Protein AF-A0A5C2LIE7-F1 (afdb_monomer)

Organism: Klebsiella pneumoniae (NCBI:txid573)

Sequence (143 aa):
MKGWLGKYRDMGVAIYLTPDGKHAISGYMYDENGSNLSEQLFQKELYTPAGQEMWKKMASAHWLQDGRKDAPIVLYVFADPSVPTASSSGSNPAPVEAGKVQIRTLLVGVIKPESPATAAAILASSDPAKNRMITSNRMGKWL

Radius of gyration: 23.05 Å; Cα contacts (8 Å, |Δi|>4): 202; chains: 1; bounding box: 60×35×57 Å

Foldseek 3Di:
DDKDWDDDPLDIWIWAQDPVNPDIDIDWDADPVRDGPSVVCCCVPPVVVVVVVVVVVLVPDQWQKFADPPAPAEAEEEDFLQDDDPPLVPDDPPCRVVSNYMYTYDYDQDDDPCRVVQSVVLVPDPRSNVCSNPRNPPPPPDD

pLDDT: mean 85.7, std 17.04, range [28.84, 98.25]

Mean predicted aligned error: 8.07 Å

Secondary structure (DSSP, 8-state):
-EEEEEEETTEEEEEEE-TTSS-EEES--B-TT--BHHHHHHIIIIIHHHHHHHHHHHHHS--EEES-TT-SEEEEEEE-TTS--GGGGSS--HHHHTTSEEEEEEE---SSTTHHHHHHHHHTSS-HHHHTTSTTS-TTS--

Nearest PDB structures (foldseek):
  2h0h-assembly2_B  TM=8.023E-01  e=7.274E-18  Escherichia coli
  2h0g-assembly1_A  TM=7.260E-01  e=9.396E-18  Escherichia coli
  5g1l-assembly1_A  TM=6.988E-01  e=2.159E-17  Escherichia coli
  5g1k-assembly1_A  TM=7.279E-01  e=3.840E-17  Escherichia coli
  1v57-assembly1_A  TM=6.996E-01  e=2.789E-17  Escherichia coli

Structure (mmCIF, N/CA/C/O backbone):
data_AF-A0A5C2LIE7-F1
#
_entry.id   AF-A0A5C2LIE7-F1
#
loop_
_atom_site.group_PDB
_atom_site.id
_atom_site.type_symbol
_atom_site.label_atom_id
_atom_site.label_alt_id
_atom_site.label_comp_id
_atom_site.label_asym_id
_atom_site.label_entity_id
_atom_site.label_seq_id
_atom_site.pdbx_PDB_ins_code
_atom_site.Cartn_x
_atom_site.Cartn_y
_atom_site.Cartn_z
_atom_site.occupancy
_atom_site.B_iso_or_equiv
_atom_site.auth_seq_id
_atom_site.auth_comp_id
_atom_site.auth_asym_id
_atom_site.auth_atom_id
_atom_site.pdbx_PDB_model_num
ATOM 1 N N . MET A 1 1 ? -22.952 -0.459 22.866 1.00 82.75 1 MET A N 1
ATOM 2 C CA . MET A 1 1 ? -22.493 0.942 22.714 1.00 82.75 1 MET A CA 1
ATOM 3 C C . MET A 1 1 ? -22.519 1.303 21.240 1.00 82.75 1 MET A C 1
ATOM 5 O O . MET A 1 1 ? -22.266 0.427 20.423 1.00 82.75 1 MET A O 1
ATOM 9 N N . LYS A 1 2 ? -22.854 2.550 20.895 1.00 95.25 2 LYS A N 1
ATOM 10 C CA . LYS A 1 2 ? -22.778 3.037 19.509 1.00 95.25 2 LYS A CA 1
ATOM 11 C C . LYS A 1 2 ? -21.374 3.590 19.260 1.00 95.25 2 LYS A C 1
ATOM 13 O O . LYS A 1 2 ? -20.857 4.305 20.116 1.00 95.25 2 LYS A O 1
ATOM 18 N N . GLY A 1 3 ? -20.770 3.236 18.129 1.00 95.69 3 GLY A N 1
ATOM 19 C CA . GLY A 1 3 ? -19.438 3.691 17.731 1.00 95.69 3 G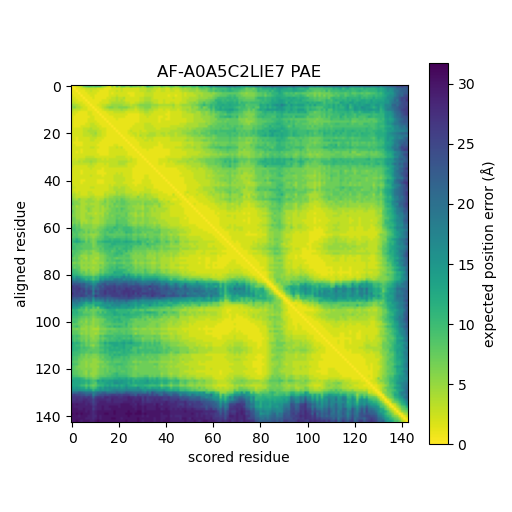LY A CA 1
ATOM 20 C C . GLY A 1 3 ? -19.479 4.545 16.466 1.00 95.69 3 GLY A C 1
ATOM 21 O O . GLY A 1 3 ? -20.340 4.344 15.609 1.00 95.69 3 GLY A O 1
ATOM 22 N N . TRP A 1 4 ? -18.537 5.475 16.348 1.00 97.12 4 TRP A N 1
ATOM 23 C CA . TRP A 1 4 ? -18.260 6.246 15.142 1.00 97.12 4 TRP A CA 1
ATOM 24 C C . TRP A 1 4 ? -16.810 6.029 14.750 1.00 97.12 4 TRP A C 1
ATOM 26 O O . TRP A 1 4 ? -15.905 6.146 15.577 1.00 97.12 4 TRP A O 1
ATOM 36 N N . LEU A 1 5 ? -16.617 5.737 13.472 1.00 97.25 5 LEU A N 1
ATOM 37 C CA . LEU A 1 5 ? -15.316 5.665 12.837 1.00 97.25 5 LEU A CA 1
ATOM 38 C C . LEU A 1 5 ? -15.027 7.008 12.169 1.00 97.25 5 LEU A C 1
ATOM 40 O O . LEU A 1 5 ? -15.882 7.556 11.473 1.00 97.25 5 LEU A O 1
ATOM 44 N N . GLY A 1 6 ? -13.823 7.527 12.366 1.00 94.25 6 GLY A N 1
ATOM 45 C CA . GLY A 1 6 ? -13.363 8.754 11.734 1.00 94.25 6 GLY A CA 1
ATOM 46 C C . GLY A 1 6 ? -11.899 8.676 11.329 1.00 94.25 6 GLY A C 1
ATOM 47 O O . GLY A 1 6 ? -11.230 7.659 11.516 1.00 94.25 6 GLY A O 1
ATOM 48 N N . LYS A 1 7 ? -11.399 9.788 10.789 1.00 93.69 7 LYS A N 1
ATOM 49 C CA . LYS A 1 7 ? -9.977 10.006 10.519 1.00 93.69 7 LYS A CA 1
ATOM 50 C C . LYS A 1 7 ? -9.507 11.283 11.200 1.00 93.69 7 LYS A C 1
ATOM 52 O O . LYS A 1 7 ? -10.199 12.298 11.157 1.00 93.69 7 LYS A O 1
ATOM 57 N N . TYR A 1 8 ? -8.309 11.246 11.764 1.00 92.44 8 TYR A N 1
ATOM 58 C CA . TYR A 1 8 ? -7.588 12.411 12.258 1.00 92.44 8 TYR A CA 1
ATOM 59 C C . TYR A 1 8 ? -6.156 12.359 11.728 1.00 92.44 8 TYR A C 1
ATOM 61 O O . TYR A 1 8 ? -5.430 11.416 12.024 1.00 92.44 8 TYR A O 1
ATOM 69 N N . ARG A 1 9 ? -5.752 13.354 10.922 1.00 88.94 9 ARG A N 1
ATOM 70 C CA . ARG A 1 9 ? -4.437 13.382 10.241 1.00 88.94 9 ARG A CA 1
ATOM 71 C C . ARG A 1 9 ? -4.118 12.061 9.518 1.00 88.94 9 ARG A C 1
ATOM 73 O O . ARG A 1 9 ? -3.070 11.467 9.734 1.00 88.94 9 ARG A O 1
ATOM 80 N N . ASP A 1 10 ? -5.079 11.582 8.729 1.00 84.69 10 ASP A N 1
ATOM 81 C CA . ASP A 1 10 ? -5.052 10.302 8.001 1.00 84.69 10 ASP A CA 1
ATOM 82 C C . ASP A 1 10 ? -4.970 9.019 8.848 1.00 84.69 10 ASP A C 1
ATOM 84 O O . ASP A 1 10 ? -5.041 7.921 8.294 1.00 84.69 10 ASP A O 1
ATOM 88 N N . MET A 1 11 ? -4.943 9.128 10.178 1.00 89.94 11 MET A N 1
ATOM 89 C CA . MET A 1 11 ? -5.025 7.988 11.089 1.00 89.94 11 MET A CA 1
ATOM 90 C C . MET A 1 11 ? -6.474 7.697 11.483 1.00 89.94 11 MET A C 1
ATOM 92 O O . MET A 1 11 ? -7.258 8.615 11.739 1.00 89.94 11 MET A O 1
ATOM 96 N N . GLY A 1 12 ? -6.833 6.416 11.542 1.00 93.81 12 GLY A N 1
ATOM 97 C CA . GLY A 1 12 ? -8.129 5.959 12.037 1.00 93.81 12 GLY A CA 1
ATOM 98 C C . GLY A 1 12 ? -8.354 6.355 13.495 1.00 93.81 12 GLY A C 1
ATOM 99 O O . GLY A 1 12 ? -7.456 6.253 14.328 1.00 93.81 12 GLY A O 1
ATOM 100 N N . VAL A 1 13 ? -9.563 6.820 13.802 1.00 97.12 13 VAL A N 1
ATOM 101 C CA . VAL A 1 13 ? -10.009 7.097 15.172 1.00 97.12 13 VAL A CA 1
ATOM 102 C C . VAL A 1 13 ? -11.377 6.472 15.411 1.00 97.12 13 VAL A C 1
ATOM 104 O O . VAL A 1 13 ? -12.223 6.449 14.515 1.00 97.12 13 VAL A O 1
ATOM 107 N N . ALA A 1 14 ? -11.601 5.979 16.628 1.00 97.94 14 ALA A N 1
ATOM 108 C CA . ALA A 1 14 ? -12.879 5.434 17.062 1.00 97.94 14 ALA A CA 1
ATOM 109 C C . ALA A 1 14 ? -13.405 6.232 18.256 1.00 97.94 14 ALA A C 1
ATOM 111 O O . ALA A 1 14 ? -12.677 6.492 19.217 1.00 97.94 14 ALA A O 1
ATOM 112 N N . ILE A 1 15 ? -14.680 6.606 18.184 1.00 97.88 15 ILE A N 1
ATOM 113 C CA . ILE A 1 15 ? -15.401 7.287 19.257 1.00 97.88 15 ILE A CA 1
ATOM 114 C C . ILE A 1 15 ? -16.569 6.404 19.681 1.00 97.88 15 ILE A C 1
ATOM 116 O O . ILE A 1 15 ? -17.367 5.987 18.844 1.00 97.88 15 ILE A O 1
ATOM 120 N N . TYR A 1 16 ? -16.692 6.142 20.977 1.00 98.06 16 TYR A N 1
ATOM 121 C CA . TYR A 1 16 ? -17.717 5.273 21.550 1.00 98.06 16 TYR A CA 1
ATOM 122 C C . TYR A 1 16 ? -18.625 6.068 22.483 1.00 98.06 16 TYR A C 1
ATOM 124 O O . TYR A 1 16 ? -18.143 6.650 23.450 1.00 98.06 16 TYR A O 1
ATOM 132 N N . LEU A 1 17 ? -19.933 6.082 22.223 1.00 98.00 17 LEU A N 1
ATOM 133 C CA . LEU A 1 17 ? -20.910 6.694 23.128 1.00 98.00 17 LEU A CA 1
ATOM 134 C C . LEU A 1 17 ? -21.194 5.741 24.292 1.00 98.00 17 LEU A C 1
ATOM 136 O O . LEU A 1 17 ? -21.520 4.564 24.080 1.00 98.00 17 LEU A O 1
ATOM 140 N N . THR A 1 18 ? -21.089 6.261 25.512 1.00 97.62 18 THR A N 1
ATOM 141 C CA . THR A 1 18 ? -21.396 5.527 26.743 1.00 97.62 18 THR A CA 1
ATOM 142 C C . THR A 1 18 ? -22.892 5.202 26.843 1.00 97.62 18 THR A C 1
ATOM 144 O O . THR A 1 18 ? -23.712 5.866 26.205 1.00 97.62 18 THR A O 1
ATOM 147 N N . PRO A 1 19 ? -23.292 4.187 27.638 1.00 97.56 19 PRO A N 1
ATOM 148 C CA . PRO A 1 19 ? -24.695 3.766 27.741 1.00 97.56 19 PRO A CA 1
ATOM 149 C C . PRO A 1 19 ? -25.673 4.857 28.196 1.00 97.56 19 PRO A C 1
ATOM 151 O O . PRO A 1 19 ? -26.846 4.801 27.846 1.00 97.56 19 PRO A O 1
ATOM 154 N N . ASP A 1 20 ? -25.198 5.854 28.945 1.00 97.19 20 ASP A N 1
ATOM 155 C CA . ASP A 1 20 ? -26.005 6.998 29.386 1.00 97.19 20 ASP A CA 1
ATOM 156 C C . ASP A 1 20 ? -26.358 7.995 28.266 1.00 97.19 20 ASP A C 1
ATOM 158 O O . ASP A 1 20 ? -27.172 8.894 28.477 1.00 97.19 20 ASP A O 1
ATOM 162 N N . GLY A 1 21 ? -25.734 7.864 27.092 1.00 97.06 21 GLY A N 1
ATOM 163 C CA . GLY A 1 21 ? -25.912 8.747 25.945 1.00 97.06 21 GLY A CA 1
ATOM 164 C C . GLY A 1 21 ? -25.369 10.168 26.121 1.00 97.06 21 GLY A C 1
ATOM 165 O O . GLY A 1 21 ? -25.640 11.013 25.271 1.00 97.06 21 GLY A O 1
ATOM 166 N N . LYS A 1 22 ? -24.624 10.451 27.196 1.00 97.88 22 LYS A N 1
ATOM 167 C CA . LYS A 1 22 ? -24.156 11.804 27.554 1.00 97.88 22 LYS A CA 1
ATOM 168 C C . LYS A 1 22 ? -22.647 11.981 27.439 1.00 97.88 22 LYS A C 1
ATOM 170 O O . LYS A 1 22 ? -22.188 13.119 27.376 1.00 97.88 22 LYS A O 1
ATOM 175 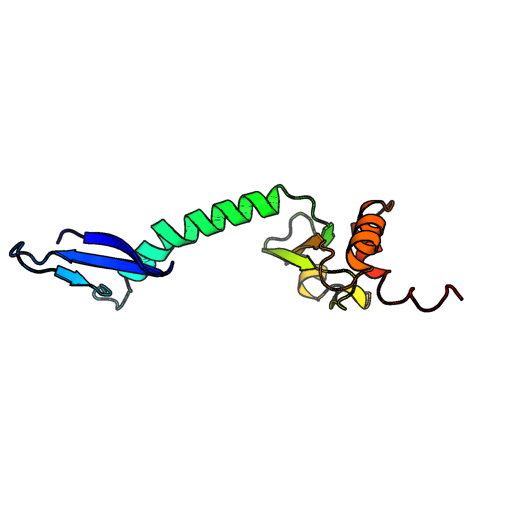N N . HIS A 1 23 ? -21.888 10.888 27.381 1.00 98.19 23 HIS A N 1
ATOM 176 C CA . HIS A 1 23 ? -20.434 10.928 27.267 1.00 98.19 23 HIS A CA 1
ATOM 177 C C . HIS A 1 23 ? -19.937 10.112 26.076 1.00 98.19 23 HIS A C 1
ATOM 179 O O . HIS A 1 23 ? -20.597 9.197 25.581 1.00 98.19 23 HIS A O 1
ATOM 185 N N . ALA A 1 24 ? -18.740 10.452 25.609 1.00 98.00 24 ALA A N 1
ATOM 186 C CA . ALA A 1 24 ? -18.073 9.735 24.539 1.00 98.00 24 ALA A CA 1
ATOM 187 C C . ALA A 1 24 ? -16.612 9.471 24.901 1.00 98.00 24 ALA A C 1
ATOM 189 O O . ALA A 1 24 ? -15.945 10.312 25.502 1.00 98.00 24 ALA A O 1
ATOM 190 N N . ILE A 1 25 ? -16.119 8.302 24.505 1.00 98.06 25 ILE A N 1
ATOM 191 C CA . ILE A 1 25 ? -14.740 7.867 24.700 1.00 98.06 25 ILE A CA 1
ATOM 192 C C . ILE A 1 25 ? -14.063 7.853 23.335 1.00 98.06 25 ILE A C 1
ATOM 194 O O . ILE A 1 25 ? -14.451 7.080 22.462 1.00 98.06 25 ILE A O 1
ATOM 198 N N . SER A 1 26 ? -13.045 8.691 23.160 1.00 97.81 26 SER A N 1
ATOM 199 C CA . SER A 1 26 ? -12.119 8.600 22.031 1.00 97.81 26 SER A CA 1
ATOM 200 C C . SER A 1 26 ? -10.959 7.694 22.430 1.00 97.81 26 SER A C 1
ATOM 202 O O . SER A 1 26 ? -10.182 8.058 23.312 1.00 97.81 26 SER A O 1
ATOM 204 N N . GLY A 1 27 ? -10.836 6.519 21.811 1.00 96.88 27 GLY A N 1
ATOM 205 C CA . GLY A 1 27 ? -9.797 5.565 22.195 1.00 96.88 27 GLY A CA 1
ATOM 206 C C . GLY A 1 27 ? -9.864 4.215 21.488 1.00 96.88 27 GLY A C 1
ATOM 207 O O . GLY A 1 27 ? -10.554 4.033 20.484 1.00 96.88 27 GLY A O 1
ATOM 208 N N . TYR A 1 28 ? -9.121 3.256 22.037 1.00 97.81 28 TYR A N 1
ATOM 209 C CA . TYR A 1 28 ? -9.038 1.892 21.523 1.00 97.81 28 TYR A CA 1
ATOM 210 C C . TYR A 1 28 ? -9.884 0.947 22.373 1.00 97.81 28 TYR A C 1
ATOM 212 O O . TYR A 1 28 ? -9.804 0.974 23.600 1.00 97.81 28 TYR A O 1
ATOM 220 N N . MET A 1 29 ? -10.696 0.119 21.715 1.00 97.94 29 MET A N 1
ATOM 221 C CA . MET A 1 29 ? -11.467 -0.934 22.368 1.00 97.94 29 MET A CA 1
ATOM 222 C C . MET A 1 29 ? -10.739 -2.265 22.225 1.00 97.94 29 MET A C 1
ATOM 224 O O . MET A 1 29 ? -10.311 -2.617 21.126 1.00 97.94 29 MET A O 1
ATOM 228 N N . TYR A 1 30 ? -10.638 -2.994 23.332 1.00 98.25 30 TYR A N 1
ATOM 229 C CA . TYR A 1 30 ? -10.038 -4.319 23.386 1.00 98.25 30 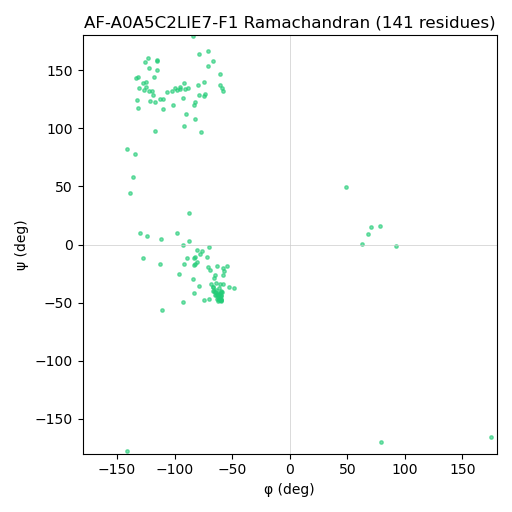TYR A CA 1
ATOM 230 C C . TYR A 1 30 ? -11.075 -5.351 23.824 1.00 98.25 30 TYR A C 1
ATOM 232 O O . TYR A 1 30 ? -11.948 -5.035 24.635 1.00 98.25 30 TYR A O 1
ATOM 240 N N . ASP A 1 31 ? -10.988 -6.559 23.270 1.00 97.69 31 ASP A N 1
ATOM 241 C CA . ASP A 1 31 ? -11.766 -7.703 23.747 1.00 97.69 31 ASP A CA 1
ATOM 242 C C . ASP A 1 31 ? -11.083 -8.411 24.935 1.00 97.69 31 ASP A C 1
ATOM 244 O O . ASP A 1 31 ? -9.994 -8.036 25.378 1.00 97.69 31 ASP A O 1
ATOM 248 N N . GLU A 1 32 ? -11.731 -9.455 25.450 1.00 97.88 32 GLU A N 1
ATOM 249 C CA . GLU A 1 32 ? -11.239 -10.282 26.561 1.00 97.88 32 GLU A CA 1
ATOM 250 C C . GLU A 1 32 ? -9.933 -11.039 26.263 1.00 97.88 32 GLU A C 1
ATOM 252 O O . GLU A 1 32 ? -9.233 -11.439 27.190 1.00 97.88 32 GLU A O 1
ATOM 257 N N . ASN A 1 33 ? -9.573 -11.191 24.986 1.00 98.25 33 ASN A N 1
ATOM 258 C CA . ASN A 1 33 ? -8.343 -11.844 24.540 1.00 98.25 33 ASN A CA 1
ATOM 259 C C . ASN A 1 33 ? -7.190 -10.844 24.347 1.00 98.25 33 ASN A C 1
ATOM 261 O O . ASN A 1 33 ? -6.087 -11.235 23.965 1.00 98.25 33 ASN A O 1
ATOM 265 N N . GLY A 1 34 ? -7.434 -9.550 24.584 1.00 97.62 34 GLY A N 1
ATOM 266 C CA . GLY A 1 34 ? -6.471 -8.487 24.317 1.00 97.62 34 GLY A CA 1
ATOM 267 C C . GLY A 1 34 ? -6.390 -8.088 22.840 1.00 97.62 34 GLY A C 1
ATOM 268 O O . GLY A 1 34 ? -5.440 -7.408 22.444 1.00 97.62 34 GLY A O 1
ATOM 269 N N . SER A 1 35 ? -7.369 -8.462 22.010 1.00 98.00 35 SER A N 1
ATOM 270 C CA . SER A 1 35 ? -7.429 -8.039 20.609 1.00 98.00 35 SER A CA 1
ATOM 271 C C . SER A 1 35 ? -7.865 -6.582 20.509 1.00 98.00 35 SER A C 1
ATOM 273 O O . SER A 1 35 ? -8.918 -6.212 21.022 1.00 98.00 35 SER A O 1
ATOM 275 N N . ASN A 1 36 ? -7.103 -5.752 19.793 1.00 98.06 36 ASN A N 1
ATOM 276 C CA . ASN A 1 36 ? -7.485 -4.365 19.523 1.00 98.06 36 ASN A CA 1
ATOM 277 C C . ASN A 1 36 ? -8.560 -4.298 18.422 1.00 98.06 36 ASN A C 1
ATOM 279 O O . ASN A 1 36 ? -8.250 -4.317 17.229 1.00 98.06 36 ASN A O 1
ATOM 283 N N . LEU A 1 37 ? -9.827 -4.205 18.822 1.00 97.38 37 LEU A N 1
ATOM 284 C CA . LEU A 1 37 ? -10.978 -4.154 17.916 1.00 97.38 37 LEU A CA 1
ATOM 285 C C . LEU A 1 37 ? -11.030 -2.850 17.109 1.00 97.38 37 LEU A C 1
ATOM 287 O O . LEU A 1 37 ? -11.441 -2.865 15.948 1.00 97.38 37 LEU A O 1
ATOM 291 N N . SER A 1 38 ? -10.590 -1.731 17.697 1.00 97.00 38 SER A N 1
ATOM 292 C CA . SER A 1 38 ? -10.499 -0.450 16.982 1.00 97.00 38 SER A CA 1
ATOM 293 C C . SER A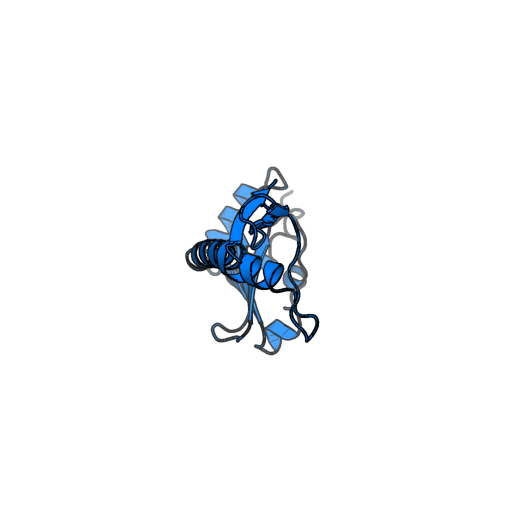 1 38 ? -9.528 -0.552 15.802 1.00 97.00 38 SER A C 1
ATOM 295 O O . SER A 1 38 ? -9.879 -0.172 14.690 1.00 97.00 38 SER A O 1
ATOM 297 N N . GLU A 1 39 ? -8.333 -1.112 16.016 1.00 96.19 39 GLU A N 1
ATOM 298 C CA . GLU A 1 39 ? -7.322 -1.238 14.958 1.00 96.19 39 GLU A CA 1
ATOM 299 C C . GLU A 1 39 ? -7.772 -2.196 13.851 1.00 96.19 39 GLU A C 1
ATOM 301 O O . GLU A 1 39 ? -7.608 -1.903 12.669 1.00 96.19 39 GLU A O 1
ATOM 306 N N . GLN A 1 40 ? -8.416 -3.312 14.210 1.00 96.38 40 GLN A N 1
ATOM 307 C CA . GLN A 1 40 ? -9.004 -4.221 13.222 1.00 96.38 40 GLN A CA 1
ATOM 308 C C . GLN A 1 40 ? -10.054 -3.515 12.354 1.00 96.38 40 GLN A C 1
ATOM 310 O O . GLN A 1 40 ? -10.079 -3.704 11.136 1.00 96.38 40 GLN A O 1
ATOM 315 N N . LEU A 1 41 ? -10.893 -2.668 12.961 1.00 95.44 41 LEU A N 1
ATOM 316 C CA . LEU A 1 41 ? -11.863 -1.852 12.237 1.00 95.44 41 LEU A CA 1
ATOM 317 C C . LEU A 1 41 ? -11.169 -0.837 11.316 1.00 95.44 41 LEU A C 1
ATOM 319 O O . LEU A 1 41 ? -11.566 -0.704 10.160 1.00 95.44 41 LEU A O 1
ATOM 323 N N . PHE A 1 42 ? -10.115 -0.155 11.779 1.00 95.50 42 PHE A N 1
ATOM 324 C CA . PHE A 1 42 ? -9.348 0.791 10.955 1.00 95.50 42 PHE A CA 1
ATOM 325 C C . PHE A 1 42 ? -8.710 0.090 9.759 1.00 95.50 42 PHE A C 1
ATOM 327 O O . PHE A 1 42 ? -8.845 0.543 8.620 1.00 95.50 42 PHE A O 1
ATOM 334 N N . GLN A 1 43 ? -8.076 -1.055 10.004 1.00 93.50 43 GLN A N 1
ATOM 335 C CA . GLN A 1 43 ? -7.461 -1.859 8.965 1.00 93.50 43 GLN A CA 1
ATOM 336 C C . GLN A 1 43 ? -8.495 -2.297 7.932 1.00 93.50 43 GLN A C 1
ATOM 338 O O . GLN A 1 43 ? -8.250 -2.162 6.734 1.00 93.50 43 GLN A O 1
ATOM 343 N N . LYS A 1 44 ? -9.653 -2.793 8.369 1.00 94.06 44 LYS A N 1
ATOM 344 C CA . LYS A 1 44 ? -10.698 -3.308 7.483 1.00 94.06 44 LYS A CA 1
ATOM 345 C C . LYS A 1 44 ? -11.396 -2.211 6.678 1.00 94.06 44 LYS A C 1
ATOM 347 O O . LYS A 1 44 ? -11.571 -2.374 5.476 1.00 94.06 44 LYS A O 1
ATOM 352 N N . GLU A 1 45 ? -11.794 -1.121 7.326 1.00 93.50 45 GLU A N 1
ATOM 353 C CA . GLU A 1 45 ? -12.692 -0.122 6.733 1.00 93.50 45 GLU A CA 1
ATOM 354 C C . GLU A 1 45 ? -11.941 1.074 6.125 1.00 93.50 45 GLU A C 1
ATOM 356 O O . GLU A 1 45 ? -12.455 1.727 5.219 1.00 93.50 45 GLU A O 1
ATOM 361 N N . LEU A 1 46 ?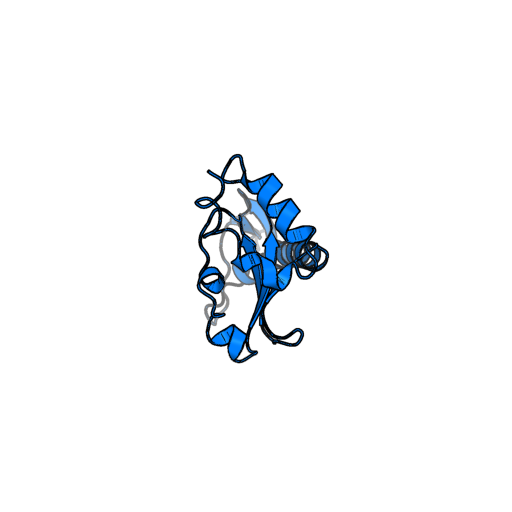 -10.722 1.378 6.592 1.00 90.50 46 LEU A N 1
ATOM 362 C CA . LEU A 1 46 ? -9.953 2.540 6.130 1.00 90.50 46 LEU A CA 1
ATOM 363 C C . LEU A 1 46 ? -8.728 2.138 5.306 1.00 90.50 46 LEU A C 1
ATOM 365 O O . LEU A 1 46 ? -8.581 2.590 4.168 1.00 90.50 46 LEU A O 1
ATOM 369 N N . TYR A 1 47 ? -7.837 1.315 5.865 1.00 89.06 47 TYR A N 1
ATOM 370 C CA . TYR A 1 47 ? -6.519 1.081 5.264 1.00 89.06 47 TYR A CA 1
ATOM 371 C C . TYR A 1 47 ? -6.545 0.028 4.154 1.00 89.06 47 TYR A C 1
ATOM 373 O O . TYR A 1 47 ? -5.939 0.234 3.103 1.00 89.06 47 TYR A O 1
ATOM 381 N N . THR A 1 48 ? -7.279 -1.072 4.333 1.00 90.69 48 THR A N 1
ATOM 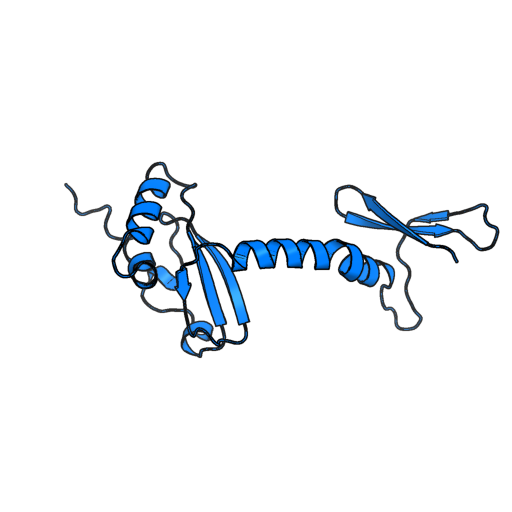382 C CA . THR A 1 48 ? -7.366 -2.146 3.330 1.00 90.69 48 THR A CA 1
ATOM 383 C C . THR A 1 48 ? -8.001 -1.667 2.023 1.00 90.69 48 THR A C 1
ATOM 385 O O . THR A 1 48 ? -7.399 -1.916 0.978 1.00 90.69 48 THR A O 1
ATOM 388 N N . PRO A 1 49 ? -9.136 -0.937 2.012 1.00 90.56 49 PRO A N 1
ATOM 389 C CA . PRO A 1 49 ? -9.718 -0.439 0.766 1.00 90.56 49 PRO A CA 1
ATOM 390 C C . PRO A 1 49 ? -8.776 0.522 0.030 1.00 90.56 49 PRO A C 1
ATOM 392 O O . PRO A 1 49 ? -8.583 0.393 -1.178 1.00 90.56 49 PRO A O 1
ATOM 395 N N . ALA A 1 50 ? -8.117 1.431 0.758 1.00 85.25 50 ALA A N 1
ATOM 396 C CA . ALA A 1 50 ? -7.129 2.342 0.180 1.00 85.25 50 ALA A CA 1
ATOM 397 C C . ALA A 1 50 ? -5.916 1.589 -0.402 1.00 85.25 50 ALA A C 1
ATOM 399 O O . ALA A 1 50 ? -5.467 1.885 -1.512 1.00 85.25 50 ALA A O 1
ATOM 400 N N . GLY A 1 51 ? -5.419 0.576 0.315 1.00 89.44 51 GLY A N 1
ATOM 401 C CA . GLY A 1 51 ? -4.350 -0.302 -0.153 1.00 89.44 51 GLY A CA 1
ATOM 402 C C . GLY A 1 51 ? -4.746 -1.097 -1.398 1.00 89.44 51 GLY A C 1
ATOM 403 O O . GLY A 1 51 ? -3.964 -1.178 -2.341 1.00 89.44 51 GLY A O 1
ATOM 404 N N . GLN A 1 52 ? -5.971 -1.628 -1.452 1.00 92.94 52 GLN A N 1
ATOM 405 C CA . GLN A 1 52 ? -6.494 -2.355 -2.613 1.00 92.94 52 GLN A CA 1
ATOM 406 C C . GLN A 1 52 ? -6.648 -1.458 -3.844 1.00 92.94 52 GLN A C 1
ATOM 408 O O . GLN A 1 52 ? -6.308 -1.878 -4.948 1.00 92.94 52 GLN A O 1
ATOM 413 N N . GLU A 1 53 ? -7.124 -0.224 -3.673 1.00 92.56 53 GLU A N 1
ATOM 414 C CA . GLU A 1 53 ? -7.191 0.770 -4.750 1.00 92.56 53 GLU A CA 1
ATOM 415 C C . GLU A 1 53 ? -5.800 1.067 -5.325 1.00 92.56 53 GLU A C 1
ATOM 417 O O . GLU A 1 53 ? -5.595 1.008 -6.540 1.00 92.56 53 GLU A O 1
ATOM 422 N N . MET A 1 54 ? -4.811 1.314 -4.460 1.00 92.44 54 MET A N 1
ATOM 423 C CA . MET A 1 54 ? -3.426 1.520 -4.890 1.00 92.44 54 MET A CA 1
ATOM 424 C C . MET A 1 54 ? -2.858 0.275 -5.582 1.00 92.44 54 MET A C 1
ATOM 426 O O . MET A 1 54 ? -2.233 0.373 -6.639 1.00 92.44 54 MET A O 1
ATOM 430 N N . TRP A 1 55 ? -3.118 -0.908 -5.027 1.00 95.38 55 TRP A N 1
ATOM 431 C CA . TRP A 1 55 ? -2.673 -2.178 -5.590 1.00 95.38 55 TRP A CA 1
ATOM 432 C C . TRP A 1 55 ? -3.227 -2.417 -6.995 1.00 95.38 55 TRP A C 1
ATOM 434 O O . TRP A 1 55 ? -2.473 -2.782 -7.896 1.00 95.38 55 TRP A O 1
ATOM 444 N N . LYS A 1 56 ? -4.521 -2.149 -7.221 1.00 95.88 56 LYS A N 1
ATOM 445 C CA . LYS A 1 56 ? -5.146 -2.232 -8.551 1.00 95.88 56 LYS A CA 1
ATOM 446 C C . LYS A 1 56 ? -4.482 -1.281 -9.544 1.00 95.88 56 LYS A C 1
ATOM 448 O O . LYS A 1 56 ? -4.172 -1.700 -10.658 1.00 95.88 56 LYS A O 1
ATOM 453 N N . LYS A 1 57 ? -4.207 -0.035 -9.138 1.00 96.19 57 LYS A N 1
ATOM 454 C CA . LYS A 1 57 ? -3.512 0.947 -9.987 1.00 96.19 57 LYS A CA 1
ATOM 455 C C . LYS A 1 57 ? -2.125 0.452 -10.390 1.00 96.19 57 LYS A C 1
ATOM 457 O O . LYS A 1 57 ? -1.815 0.427 -11.579 1.00 96.19 57 LYS A O 1
ATOM 462 N N . MET A 1 58 ? -1.334 -0.026 -9.429 1.00 96.50 58 MET A N 1
ATOM 463 C CA . MET A 1 58 ? -0.015 -0.613 -9.700 1.00 96.50 58 MET A CA 1
ATOM 464 C C . MET A 1 58 ? -0.107 -1.856 -10.597 1.00 96.50 58 MET A C 1
ATOM 466 O O . MET A 1 58 ? 0.726 -2.040 -11.481 1.00 96.50 58 MET A O 1
ATOM 470 N N . ALA A 1 59 ? -1.141 -2.686 -10.430 1.00 95.25 59 ALA A N 1
ATOM 471 C CA . ALA A 1 59 ? -1.372 -3.857 -11.272 1.00 95.25 59 ALA A CA 1
ATOM 472 C C . ALA A 1 59 ? -1.721 -3.529 -12.723 1.00 95.25 59 ALA A C 1
ATOM 474 O O . ALA A 1 59 ? -1.259 -4.240 -13.614 1.00 95.25 59 ALA A O 1
ATOM 475 N N . SER A 1 60 ? -2.473 -2.452 -12.952 1.00 96.25 60 SER A N 1
ATOM 476 C CA . SER A 1 60 ? -2.827 -1.970 -14.293 1.00 96.25 60 SER A CA 1
ATOM 477 C C . SER A 1 60 ? -1.738 -1.148 -14.987 1.00 96.25 60 SER A C 1
ATOM 479 O O . SER A 1 60 ? -1.832 -0.903 -16.187 1.00 96.25 60 SER A O 1
ATOM 481 N N . ALA A 1 61 ? -0.730 -0.684 -14.246 1.00 95.88 61 ALA A N 1
ATOM 482 C CA . ALA A 1 61 ? 0.340 0.136 -14.795 1.00 95.88 61 ALA A CA 1
ATOM 483 C C . ALA A 1 61 ? 1.283 -0.677 -15.700 1.00 95.88 61 ALA A C 1
ATOM 485 O O . ALA A 1 61 ? 1.283 -1.908 -15.694 1.00 95.88 61 ALA A O 1
ATOM 486 N N . HIS A 1 62 ? 2.121 0.022 -16.466 1.00 93.31 62 HIS A N 1
ATOM 487 C CA . HIS A 1 62 ? 3.165 -0.617 -17.257 1.00 93.31 62 HIS A CA 1
ATOM 488 C C . HIS A 1 62 ? 4.382 -0.902 -16.369 1.00 93.31 62 HIS A C 1
ATOM 490 O O . HIS A 1 62 ? 5.085 0.019 -15.953 1.00 93.31 62 HIS A O 1
ATOM 496 N N . TRP A 1 63 ? 4.608 -2.173 -16.049 1.00 93.94 63 TRP A N 1
ATOM 497 C CA . TRP A 1 63 ? 5.709 -2.623 -15.200 1.00 93.94 63 TRP A CA 1
ATOM 498 C C . TRP A 1 63 ? 6.604 -3.628 -15.924 1.00 93.94 63 TRP A C 1
ATOM 500 O O . TRP A 1 63 ? 6.168 -4.376 -16.796 1.00 93.94 63 TRP A O 1
ATOM 510 N N . LEU A 1 64 ? 7.872 -3.663 -15.522 1.00 90.44 64 LEU A N 1
ATOM 511 C CA . LEU A 1 64 ? 8.865 -4.621 -15.994 1.00 90.44 64 LEU A CA 1
ATOM 512 C C . LEU A 1 64 ? 8.891 -5.826 -15.057 1.00 90.4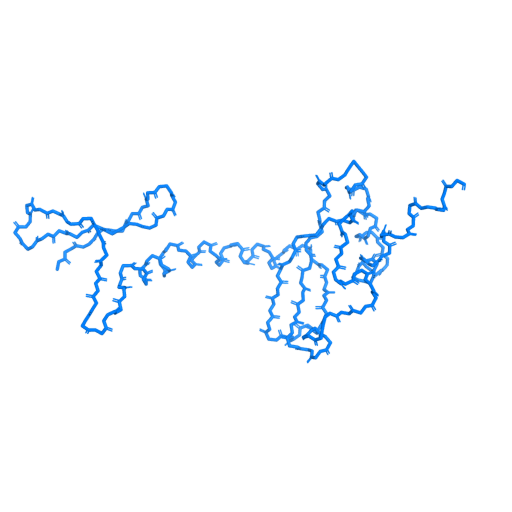4 64 LEU A C 1
ATOM 514 O O . LEU A 1 64 ? 9.052 -5.670 -13.847 1.00 90.44 64 LEU A O 1
ATOM 518 N N . GLN A 1 65 ? 8.728 -7.024 -15.610 1.00 90.12 65 GLN A N 1
ATOM 519 C CA . GLN A 1 65 ? 8.679 -8.249 -14.819 1.00 90.12 65 GLN A CA 1
ATOM 520 C C . GLN A 1 65 ? 10.069 -8.736 -14.411 1.00 90.12 65 GLN A C 1
ATOM 522 O O . GLN A 1 65 ? 10.978 -8.808 -15.236 1.00 90.12 65 GLN A O 1
ATOM 527 N N . ASP A 1 66 ? 10.203 -9.171 -13.166 1.00 86.56 66 ASP A N 1
ATOM 528 C CA . ASP A 1 66 ? 11.309 -9.977 -12.667 1.00 86.56 66 ASP A CA 1
ATOM 529 C C . ASP A 1 66 ? 10.795 -11.264 -12.015 1.00 86.56 66 ASP A C 1
ATOM 531 O O . ASP A 1 66 ? 9.855 -11.217 -11.223 1.00 86.56 66 ASP A O 1
ATOM 535 N N . GLY A 1 67 ? 11.422 -12.401 -12.305 1.00 87.19 67 GLY A N 1
ATOM 536 C CA . GLY A 1 67 ? 10.987 -13.708 -11.810 1.00 87.19 67 GLY A CA 1
ATOM 537 C C . GLY A 1 67 ? 9.804 -14.322 -12.564 1.00 87.19 67 GLY A C 1
ATOM 538 O O . GLY A 1 67 ? 9.399 -13.878 -13.645 1.00 87.19 67 GLY A O 1
ATOM 539 N N . ARG A 1 68 ? 9.262 -15.404 -11.993 1.00 92.88 68 ARG A N 1
ATOM 540 C CA . ARG A 1 68 ? 8.191 -16.199 -12.612 1.00 92.88 68 ARG A CA 1
ATOM 541 C C . ARG A 1 68 ? 6.841 -15.480 -12.540 1.00 92.88 68 ARG A C 1
ATOM 543 O O . ARG A 1 68 ? 6.498 -14.901 -11.513 1.00 92.88 68 ARG A O 1
ATOM 550 N N . LYS A 1 69 ? 6.049 -15.561 -13.616 1.00 93.12 69 LYS A N 1
ATOM 551 C CA . LYS A 1 69 ? 4.721 -14.914 -13.715 1.00 93.12 69 LYS A CA 1
ATOM 552 C C . LYS A 1 69 ? 3.758 -15.353 -12.613 1.00 93.12 69 LYS A C 1
ATOM 554 O O . LYS A 1 69 ? 2.946 -14.551 -12.157 1.00 93.12 69 LYS A O 1
ATOM 559 N N . ASP A 1 70 ? 3.878 -16.611 -12.216 1.00 95.00 70 ASP A N 1
ATOM 560 C CA . ASP A 1 70 ? 3.051 -17.345 -11.263 1.00 95.00 70 ASP A CA 1
ATOM 561 C C . ASP A 1 70 ? 3.650 -17.402 -9.848 1.00 95.00 70 ASP A C 1
ATOM 563 O O . ASP A 1 70 ? 3.138 -18.127 -8.997 1.00 95.00 70 ASP A O 1
ATOM 567 N N . ALA A 1 71 ? 4.714 -16.637 -9.567 1.00 96.19 71 ALA A N 1
ATOM 568 C CA . ALA A 1 71 ? 5.264 -16.572 -8.219 1.00 96.19 71 ALA A CA 1
ATOM 569 C C . ALA A 1 71 ? 4.191 -16.086 -7.217 1.00 96.19 71 ALA A C 1
ATOM 571 O O . ALA A 1 71 ? 3.502 -15.096 -7.491 1.00 96.19 71 ALA A O 1
ATOM 572 N N . PRO A 1 72 ? 4.057 -16.736 -6.045 1.00 96.62 72 PRO A N 1
ATOM 573 C CA . PRO A 1 72 ? 2.957 -16.481 -5.112 1.00 96.62 72 PRO A CA 1
ATOM 574 C C . PRO A 1 72 ? 3.034 -15.107 -4.434 1.00 96.62 72 PRO A C 1
ATOM 576 O O . PRO A 1 72 ? 2.022 -14.596 -3.960 1.00 96.62 72 PRO A O 1
ATOM 579 N N . ILE A 1 73 ? 4.222 -14.503 -4.375 1.00 96.62 73 ILE A N 1
ATOM 580 C CA . ILE A 1 73 ? 4.441 -13.181 -3.786 1.00 96.62 73 ILE A CA 1
ATOM 581 C C . ILE A 1 73 ? 4.756 -12.196 -4.908 1.00 96.62 73 ILE A C 1
ATOM 583 O O . ILE A 1 73 ? 5.704 -12.389 -5.668 1.00 96.62 73 ILE A O 1
ATOM 587 N N . VAL A 1 74 ? 3.991 -11.109 -4.981 1.00 95.88 74 VAL A N 1
ATOM 588 C CA . VAL A 1 74 ? 4.229 -10.002 -5.915 1.00 95.88 74 VAL A CA 1
ATOM 589 C C . VAL A 1 74 ? 4.769 -8.809 -5.140 1.00 95.88 74 VAL A C 1
ATOM 591 O O . VAL A 1 74 ? 4.196 -8.422 -4.125 1.00 95.88 74 VAL A O 1
ATOM 594 N N . LEU A 1 75 ? 5.849 -8.206 -5.629 1.00 93.12 75 LEU A N 1
ATOM 595 C CA . LEU A 1 75 ? 6.428 -6.987 -5.075 1.00 93.12 75 LEU A CA 1
ATOM 596 C C . LEU A 1 75 ? 6.448 -5.892 -6.142 1.00 93.12 75 LEU A C 1
ATOM 598 O O . LEU A 1 75 ? 7.057 -6.072 -7.193 1.00 93.12 75 LEU A O 1
ATOM 602 N N . TYR A 1 76 ? 5.828 -4.747 -5.868 1.00 93.12 76 TYR A N 1
ATOM 603 C CA . TYR A 1 76 ? 5.967 -3.560 -6.713 1.00 93.12 76 TYR A CA 1
ATOM 604 C C . TYR A 1 76 ? 7.130 -2.702 -6.233 1.00 93.12 76 TYR A C 1
ATOM 606 O O . TYR A 1 76 ? 7.259 -2.444 -5.038 1.00 93.12 76 TYR A O 1
ATOM 614 N N . VAL A 1 77 ? 7.967 -2.251 -7.166 1.00 90.06 77 VAL A N 1
ATOM 615 C CA . VAL A 1 77 ? 9.124 -1.397 -6.864 1.00 90.06 77 VAL A CA 1
ATOM 616 C C . VAL A 1 77 ? 9.138 -0.223 -7.826 1.00 90.06 77 VAL A C 1
ATOM 618 O O . VAL A 1 77 ? 9.170 -0.426 -9.036 1.00 90.06 77 VAL A O 1
ATOM 621 N N . PHE A 1 78 ? 9.157 0.996 -7.295 1.00 91.88 78 PHE A N 1
ATOM 622 C CA . PHE A 1 78 ? 9.487 2.179 -8.083 1.00 91.88 78 PHE A CA 1
ATOM 623 C C . PHE A 1 78 ? 11.006 2.296 -8.165 1.00 91.88 78 PHE A C 1
ATOM 625 O O . PHE A 1 78 ? 11.672 2.330 -7.130 1.00 91.88 78 PHE A O 1
ATOM 632 N N . ALA A 1 79 ? 11.553 2.317 -9.378 1.00 87.81 79 ALA A N 1
ATOM 633 C CA . ALA A 1 79 ? 12.998 2.354 -9.585 1.00 87.81 79 ALA A CA 1
ATOM 634 C C . ALA A 1 79 ? 13.384 3.443 -10.583 1.00 87.81 79 ALA A C 1
ATOM 636 O O . ALA A 1 79 ? 12.778 3.557 -11.648 1.00 87.81 79 ALA A O 1
ATOM 637 N N . ASP A 1 80 ? 14.413 4.211 -10.239 1.00 88.69 80 ASP A N 1
ATOM 638 C CA . ASP A 1 80 ? 15.041 5.179 -11.131 1.00 88.69 80 ASP A CA 1
ATOM 639 C C . ASP A 1 80 ? 16.323 4.571 -11.729 1.00 88.69 80 ASP A C 1
ATOM 641 O O . ASP A 1 80 ? 17.113 3.996 -10.975 1.00 88.69 80 ASP A O 1
ATOM 645 N N . PRO A 1 81 ? 16.576 4.704 -13.046 1.00 84.19 81 PRO A N 1
ATOM 646 C CA . PRO A 1 81 ? 17.763 4.146 -13.697 1.00 84.19 81 PRO A CA 1
ATOM 647 C C . PRO A 1 81 ? 19.108 4.620 -13.131 1.00 84.19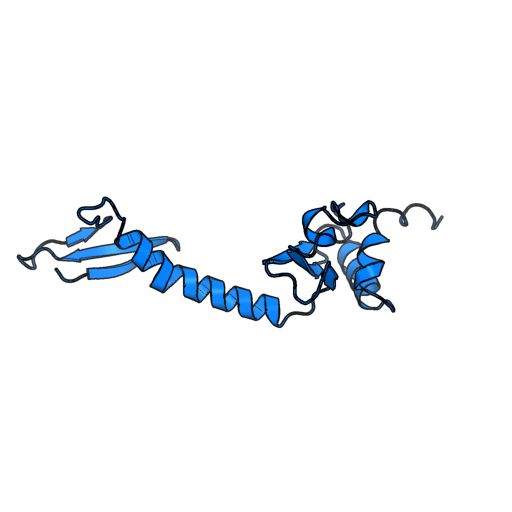 81 PRO A C 1
ATOM 649 O O . PRO A 1 81 ? 20.128 3.981 -13.383 1.00 84.19 81 PRO A O 1
ATOM 652 N N . SER A 1 82 ? 19.130 5.750 -12.419 1.00 81.50 82 SER A N 1
ATOM 653 C CA . SER A 1 82 ? 20.344 6.322 -11.830 1.00 81.50 82 SER A CA 1
ATOM 654 C C . SER A 1 82 ? 20.730 5.711 -10.479 1.00 81.50 82 SER A C 1
ATOM 656 O O . SER A 1 82 ? 21.839 5.963 -10.000 1.00 81.50 82 SER A O 1
ATOM 658 N N . VAL A 1 83 ? 19.840 4.920 -9.866 1.00 77.75 83 VAL A N 1
ATOM 659 C CA . VAL A 1 83 ? 20.062 4.276 -8.565 1.00 77.75 83 VAL A CA 1
ATOM 660 C C . VAL A 1 83 ? 20.431 2.808 -8.777 1.00 77.75 83 VAL A C 1
ATOM 662 O O . VAL A 1 83 ? 19.628 2.051 -9.329 1.00 77.75 83 VAL A O 1
ATOM 665 N N . PRO A 1 84 ? 21.617 2.365 -8.319 1.00 64.75 84 PRO A N 1
ATOM 666 C CA . PRO A 1 84 ? 21.986 0.955 -8.357 1.00 64.75 84 PRO A CA 1
ATOM 667 C C . PRO A 1 84 ? 20.971 0.112 -7.582 1.00 64.75 84 PRO A C 1
ATOM 669 O O . PRO A 1 84 ? 20.626 0.431 -6.445 1.00 64.75 84 PRO A O 1
ATOM 672 N N . THR A 1 85 ? 20.510 -0.988 -8.173 1.00 62.62 85 THR A N 1
ATOM 673 C CA . THR A 1 85 ? 19.618 -1.940 -7.495 1.00 62.62 85 THR A CA 1
ATOM 674 C C . THR A 1 85 ? 20.321 -3.281 -7.331 1.00 62.62 85 THR A C 1
ATOM 676 O O . THR A 1 85 ? 21.238 -3.607 -8.076 1.00 62.62 85 THR A O 1
ATOM 679 N N . ALA A 1 86 ? 19.872 -4.121 -6.397 1.00 53.28 86 ALA A N 1
ATOM 680 C CA . ALA A 1 86 ? 20.433 -5.467 -6.242 1.00 53.28 86 ALA A CA 1
ATOM 681 C C . ALA A 1 86 ? 20.344 -6.314 -7.533 1.00 53.28 86 ALA A C 1
ATOM 683 O O . ALA A 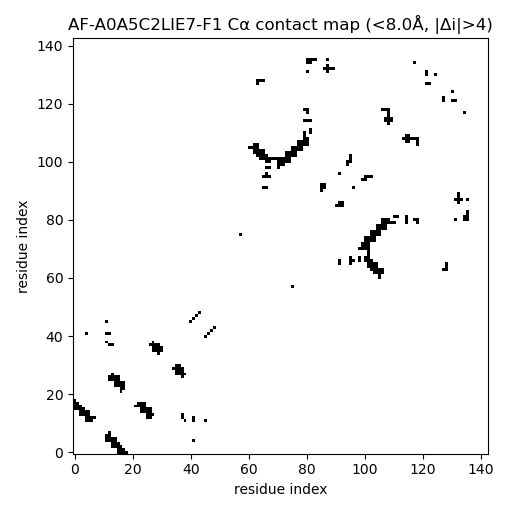1 86 ? 21.133 -7.231 -7.708 1.00 53.28 86 ALA A O 1
ATOM 684 N N . SER A 1 87 ? 19.424 -5.986 -8.449 1.00 50.94 87 SER A N 1
ATOM 685 C CA . SER A 1 87 ? 19.298 -6.643 -9.758 1.00 50.94 87 SER A CA 1
ATOM 686 C C . SER A 1 87 ? 20.265 -6.110 -10.827 1.00 50.94 87 SER A C 1
ATOM 688 O O . SER A 1 87 ? 20.499 -6.782 -11.829 1.00 50.94 87 SER A O 1
ATOM 690 N N . SER A 1 88 ? 20.867 -4.926 -10.636 1.00 51.62 88 SER A N 1
ATOM 691 C CA . SER A 1 88 ? 21.815 -4.355 -11.605 1.00 51.62 88 SER A CA 1
ATOM 692 C C . SER A 1 88 ? 23.198 -5.018 -11.568 1.00 51.62 88 SER A C 1
ATOM 694 O O . SER A 1 88 ? 24.031 -4.714 -12.415 1.00 51.62 88 SER A O 1
ATOM 696 N N . SER A 1 89 ? 23.452 -5.931 -10.620 1.00 49.53 89 SER A N 1
ATOM 697 C CA . SER A 1 89 ? 24.692 -6.719 -10.519 1.00 49.53 89 SER A CA 1
ATOM 698 C C . SER A 1 89 ? 24.674 -8.030 -11.324 1.00 49.53 89 SER A C 1
ATOM 700 O O . SER A 1 89 ? 25.651 -8.773 -11.293 1.00 49.53 89 SER A O 1
ATOM 702 N N . GLY A 1 90 ? 23.600 -8.314 -12.072 1.00 52.34 90 GLY A N 1
ATOM 703 C CA . GLY A 1 90 ? 23.530 -9.450 -13.003 1.00 52.34 90 GLY A CA 1
ATOM 704 C C . GLY A 1 90 ? 22.953 -10.750 -12.432 1.00 52.34 90 GLY A C 1
ATOM 705 O O . GLY A 1 90 ? 22.800 -11.710 -13.181 1.00 52.34 90 GLY A O 1
ATOM 706 N N . SER A 1 91 ? 22.573 -10.785 -11.152 1.00 60.72 91 SER A N 1
ATOM 707 C CA . SER A 1 91 ? 21.841 -11.902 -10.535 1.00 60.72 91 SER A CA 1
ATOM 708 C C . SER A 1 91 ? 20.582 -11.393 -9.840 1.00 60.72 91 SER A C 1
ATOM 710 O O . SER A 1 91 ? 20.666 -10.433 -9.070 1.00 60.72 91 SER A O 1
ATOM 712 N N . ASN A 1 92 ? 19.430 -12.035 -10.053 1.00 68.06 92 ASN A N 1
ATOM 713 C CA . ASN A 1 92 ? 18.251 -11.706 -9.254 1.00 68.06 92 ASN A CA 1
ATOM 714 C C . ASN A 1 92 ? 18.447 -12.211 -7.814 1.00 68.06 92 ASN A C 1
ATOM 716 O O . ASN A 1 92 ? 19.189 -13.171 -7.578 1.00 68.06 92 ASN A O 1
ATOM 720 N N . PRO A 1 93 ? 17.792 -11.592 -6.818 1.00 74.94 93 PRO A N 1
ATOM 721 C CA . PRO A 1 93 ? 17.872 -12.075 -5.446 1.00 74.94 93 PRO A CA 1
ATOM 722 C C . PRO A 1 93 ? 17.336 -13.513 -5.338 1.00 74.94 93 PRO A C 1
ATOM 724 O O . PRO A 1 93 ? 16.386 -13.890 -6.025 1.00 74.94 93 PRO A O 1
ATOM 727 N N . ALA A 1 94 ? 17.908 -14.311 -4.430 1.00 82.38 94 ALA A N 1
ATOM 728 C CA . ALA A 1 94 ? 17.608 -15.743 -4.296 1.00 82.38 94 ALA A CA 1
ATOM 729 C C . ALA A 1 94 ? 16.102 -16.112 -4.260 1.00 82.38 94 ALA A C 1
ATOM 731 O O . ALA A 1 94 ? 15.735 -17.126 -4.854 1.00 82.38 94 ALA A O 1
ATOM 732 N N . PRO A 1 95 ? 15.191 -15.332 -3.635 1.00 83.75 95 PRO A N 1
ATOM 733 C CA . PRO A 1 95 ? 13.754 -15.628 -3.673 1.00 83.75 95 PRO A CA 1
ATOM 734 C C . PRO A 1 95 ? 13.112 -15.513 -5.062 1.00 83.75 95 PRO A C 1
ATOM 736 O O . PRO A 1 95 ? 12.131 -16.208 -5.334 1.00 83.75 95 PRO A O 1
ATOM 739 N N . VAL A 1 96 ? 13.646 -14.648 -5.927 1.00 86.44 96 VAL A N 1
ATOM 740 C CA . VAL A 1 96 ? 13.176 -14.465 -7.307 1.00 86.44 96 VAL A CA 1
ATOM 741 C C . VAL A 1 96 ? 13.620 -15.646 -8.163 1.00 86.44 96 VAL A C 1
ATOM 743 O O . VAL A 1 96 ? 12.789 -16.274 -8.817 1.00 86.44 96 VAL A O 1
ATOM 746 N N . GLU A 1 97 ? 14.896 -16.028 -8.063 1.00 86.25 97 GLU A N 1
ATOM 747 C CA . GLU A 1 97 ? 15.440 -17.220 -8.733 1.00 86.25 97 GLU A CA 1
ATOM 748 C C . GLU A 1 97 ? 14.723 -18.507 -8.290 1.00 86.25 97 GLU A C 1
ATOM 750 O O . GLU A 1 97 ? 14.369 -19.359 -9.105 1.00 86.25 97 GLU A O 1
ATOM 755 N N . ALA A 1 98 ? 14.400 -18.620 -6.997 1.00 91.19 98 ALA A N 1
ATOM 756 C CA . ALA A 1 98 ? 13.630 -19.737 -6.451 1.00 91.19 98 ALA A CA 1
ATOM 757 C C . ALA A 1 98 ? 12.142 -19.743 -6.871 1.00 91.19 98 ALA A C 1
ATOM 759 O O . ALA A 1 98 ? 11.405 -20.644 -6.470 1.00 91.19 98 ALA A O 1
ATOM 760 N N . GLY A 1 99 ? 11.672 -18.745 -7.630 1.00 92.19 99 GLY A N 1
ATOM 761 C CA . GLY A 1 99 ? 10.281 -18.634 -8.077 1.00 92.19 99 GLY A CA 1
ATOM 762 C C . GLY A 1 99 ? 9.280 -18.291 -6.971 1.00 92.19 99 GLY A C 1
ATOM 763 O O . GLY A 1 99 ? 8.080 -18.462 -7.163 1.00 92.19 99 GLY A O 1
ATOM 764 N N . LYS A 1 100 ? 9.750 -17.827 -5.807 1.00 95.06 100 LYS A N 1
ATOM 765 C CA . LYS A 1 100 ? 8.893 -17.469 -4.663 1.00 95.06 100 LYS A CA 1
ATOM 766 C C . LYS A 1 100 ? 8.351 -16.048 -4.776 1.00 95.06 100 LYS A C 1
ATOM 768 O O . LYS A 1 100 ? 7.270 -15.770 -4.266 1.00 95.06 100 LYS A O 1
ATOM 773 N N . VAL A 1 101 ? 9.104 -15.163 -5.429 1.00 93.19 101 VAL A N 1
ATOM 774 C CA . VAL A 1 101 ? 8.781 -13.741 -5.578 1.00 93.19 101 VAL A CA 1
ATOM 775 C C . VAL A 1 101 ? 8.842 -13.335 -7.048 1.00 93.19 101 VAL A C 1
ATOM 777 O O . VAL A 1 101 ? 9.762 -13.718 -7.767 1.00 93.19 101 VAL A O 1
ATOM 780 N N . GLN A 1 102 ? 7.884 -12.515 -7.466 1.00 92.50 102 GLN A N 1
ATOM 781 C CA . GLN A 1 102 ? 7.908 -11.754 -8.708 1.00 92.50 102 GLN A CA 1
ATOM 782 C C . GLN A 1 102 ? 8.018 -10.269 -8.374 1.00 92.50 102 GLN A C 1
ATOM 784 O O . GLN A 1 102 ? 7.178 -9.739 -7.644 1.00 92.50 102 GLN A O 1
ATOM 789 N N . ILE A 1 103 ? 9.015 -9.586 -8.933 1.00 90.94 103 ILE A N 1
ATOM 790 C CA . ILE A 1 103 ? 9.126 -8.128 -8.821 1.00 90.94 103 ILE A CA 1
ATOM 791 C C . ILE A 1 103 ? 8.491 -7.500 -10.063 1.00 90.94 103 ILE A C 1
ATOM 793 O O . ILE A 1 103 ? 8.693 -7.953 -11.186 1.00 90.94 103 ILE A O 1
ATOM 797 N N . ARG A 1 104 ? 7.687 -6.460 -9.862 1.00 93.06 104 ARG A N 1
ATOM 798 C CA . ARG A 1 104 ? 7.057 -5.655 -10.909 1.00 93.06 104 ARG A CA 1
ATOM 799 C C . ARG A 1 104 ? 7.585 -4.237 -10.786 1.00 93.06 104 ARG A C 1
ATOM 801 O O . ARG A 1 104 ? 7.138 -3.463 -9.938 1.00 93.06 104 ARG A O 1
ATOM 808 N N . THR A 1 105 ? 8.585 -3.917 -11.596 1.00 91.12 105 THR A N 1
ATOM 809 C CA . THR A 1 105 ? 9.265 -2.625 -11.529 1.00 91.12 105 THR A CA 1
ATOM 810 C C . THR A 1 105 ? 8.488 -1.569 -12.303 1.00 91.12 105 THR A C 1
ATOM 812 O O . THR A 1 105 ? 8.302 -1.689 -13.511 1.00 91.12 105 THR A O 1
ATOM 815 N N . LEU A 1 106 ? 8.071 -0.518 -11.606 1.00 93.44 106 LEU A N 1
ATOM 816 C CA . LEU A 1 106 ? 7.508 0.704 -12.166 1.00 93.44 106 LEU A CA 1
ATOM 817 C C . LEU A 1 106 ? 8.658 1.693 -12.370 1.00 93.44 106 LEU A C 1
ATOM 819 O O . LEU A 1 106 ? 9.175 2.271 -11.413 1.00 93.44 106 LEU A O 1
ATOM 823 N N . LEU A 1 107 ? 9.113 1.827 -13.614 1.00 91.44 107 LEU A N 1
ATOM 824 C CA . LEU A 1 107 ? 10.270 2.658 -13.928 1.00 91.44 107 LEU A CA 1
ATOM 825 C C . LEU A 1 107 ? 9.898 4.143 -13.836 1.00 91.44 107 LEU A C 1
ATOM 827 O O . LEU A 1 107 ? 8.906 4.577 -14.422 1.00 91.44 107 LEU A O 1
ATOM 831 N N . VAL A 1 108 ? 10.699 4.914 -13.108 1.00 93.25 108 VAL A N 1
ATOM 832 C CA . VAL A 1 108 ? 10.543 6.364 -12.944 1.00 93.25 108 VAL A CA 1
ATOM 833 C C . VAL A 1 108 ? 11.813 7.079 -13.392 1.00 93.25 108 VAL A C 1
ATOM 835 O O . VAL A 1 108 ? 12.875 6.473 -13.479 1.00 93.25 108 VAL A O 1
ATOM 838 N N . GLY A 1 109 ? 11.713 8.371 -13.688 1.00 92.81 109 GLY A N 1
ATOM 839 C CA . GLY A 1 109 ? 12.868 9.201 -14.016 1.00 92.81 109 GLY A CA 1
ATOM 840 C C . GLY A 1 109 ? 12.802 10.519 -13.265 1.00 92.81 109 GLY A C 1
ATOM 841 O O . GLY A 1 109 ? 12.365 11.512 -13.828 1.00 92.81 109 GLY A O 1
ATOM 842 N N . VAL A 1 110 ? 13.148 10.510 -11.981 1.00 94.62 110 VAL A N 1
ATOM 843 C CA . VAL A 1 110 ? 12.919 11.642 -11.066 1.00 94.62 110 VAL A CA 1
ATOM 844 C C . VAL A 1 110 ? 14.170 12.091 -10.312 1.00 94.62 110 VAL A C 1
ATOM 846 O O . VAL A 1 110 ? 14.136 13.147 -9.691 1.00 94.62 110 VAL A O 1
ATOM 849 N N . ILE A 1 111 ? 15.260 11.314 -10.339 1.00 89.38 111 ILE A N 1
ATOM 850 C CA . ILE A 1 111 ? 16.432 11.574 -9.487 1.00 89.38 111 ILE A CA 1
ATOM 851 C C . ILE A 1 111 ? 17.482 12.441 -10.182 1.00 89.38 111 ILE A C 1
ATOM 853 O O . ILE A 1 111 ? 17.941 13.419 -9.594 1.00 89.38 111 ILE A O 1
ATOM 857 N N . LYS A 1 112 ? 17.880 12.104 -11.413 1.00 90.75 112 LYS A N 1
ATOM 858 C CA . LYS A 1 112 ? 18.875 12.866 -12.180 1.00 90.75 112 LYS A CA 1
ATOM 859 C C . LYS A 1 112 ? 18.268 13.491 -13.439 1.00 90.75 112 LYS A C 1
ATOM 861 O O . LYS A 1 112 ? 17.268 12.972 -13.940 1.00 90.75 112 LYS A O 1
ATOM 866 N N . PRO A 1 113 ? 18.881 14.556 -13.997 1.00 94.19 113 PRO A N 1
ATOM 867 C CA . PRO A 1 113 ? 18.420 15.171 -15.244 1.00 94.19 113 PRO A CA 1
ATOM 868 C C . PRO A 1 113 ? 18.264 14.176 -16.404 1.00 94.19 113 PRO A C 1
ATOM 870 O O . PRO A 1 113 ? 17.328 14.282 -17.191 1.00 94.19 113 PRO A O 1
ATOM 873 N N . GLU A 1 114 ? 19.147 13.180 -16.494 1.00 89.06 114 GLU A N 1
ATOM 874 C CA . GLU A 1 114 ? 19.126 12.136 -17.520 1.00 89.06 114 GLU A CA 1
ATOM 875 C C . GLU A 1 114 ? 18.157 10.975 -17.231 1.00 89.06 114 GLU A C 1
ATOM 877 O O . GLU A 1 114 ? 17.906 10.151 -18.120 1.00 89.06 114 GLU A O 1
ATOM 882 N N . SER A 1 115 ? 17.599 10.877 -16.018 1.00 89.75 115 SER A N 1
ATOM 883 C CA . SER A 1 115 ? 16.757 9.746 -15.613 1.00 89.75 115 SER A CA 1
ATOM 884 C C . SER A 1 115 ? 15.510 9.557 -16.494 1.00 89.75 115 SER A C 1
ATOM 886 O O . SER A 1 115 ? 15.262 8.413 -16.880 1.00 89.75 115 SER A O 1
ATOM 888 N N . PRO A 1 116 ? 14.747 10.604 -16.891 1.00 93.81 116 PRO A N 1
ATOM 889 C CA . PRO A 1 116 ? 13.600 10.438 -17.790 1.00 93.81 116 PRO A CA 1
ATOM 890 C C . PRO A 1 116 ? 13.976 9.834 -19.147 1.00 93.81 116 PRO A C 1
ATOM 892 O O . PRO A 1 116 ? 13.344 8.880 -19.599 1.00 93.81 116 PRO A O 1
ATOM 895 N N . ALA A 1 117 ? 15.029 10.359 -19.785 1.00 92.31 117 ALA A N 1
ATOM 896 C CA . ALA A 1 117 ? 15.485 9.885 -21.091 1.00 92.31 117 ALA A CA 1
ATOM 897 C C . ALA A 1 117 ? 16.009 8.445 -21.005 1.00 92.31 117 ALA A C 1
ATOM 899 O O . ALA A 1 117 ? 15.706 7.612 -21.858 1.00 92.31 117 ALA A O 1
ATOM 900 N N . THR A 1 118 ? 16.736 8.134 -19.931 1.00 89.38 118 THR A N 1
ATOM 901 C CA . THR A 1 118 ? 17.249 6.787 -19.665 1.00 89.38 118 THR A CA 1
ATOM 902 C C . THR A 1 118 ? 16.112 5.792 -19.429 1.00 89.38 118 THR A C 1
ATOM 904 O O . THR A 1 118 ? 16.124 4.695 -19.987 1.00 89.38 118 THR A O 1
ATOM 907 N N . ALA A 1 119 ? 15.092 6.177 -18.656 1.00 90.25 119 ALA A N 1
ATOM 908 C CA . ALA A 1 119 ? 13.916 5.348 -18.420 1.00 90.25 119 ALA A CA 1
ATOM 909 C C . ALA A 1 119 ? 13.148 5.080 -19.724 1.00 90.25 119 ALA A C 1
ATOM 911 O O . ALA A 1 119 ? 12.832 3.930 -20.031 1.00 90.25 119 ALA A O 1
ATOM 912 N N . ALA A 1 120 ? 12.917 6.118 -20.531 1.00 92.19 120 ALA A N 1
ATOM 913 C CA . ALA A 1 120 ? 12.269 5.986 -21.833 1.00 92.19 120 ALA A CA 1
ATOM 914 C C . ALA A 1 120 ? 13.050 5.055 -22.777 1.00 92.19 120 ALA A C 1
ATOM 916 O O . ALA A 1 120 ? 12.449 4.212 -23.439 1.00 92.19 120 ALA A O 1
ATOM 917 N N . ALA A 1 121 ? 14.384 5.148 -22.796 1.00 90.88 121 ALA A N 1
ATOM 918 C CA . ALA A 1 121 ? 15.229 4.273 -23.606 1.00 90.88 121 ALA A CA 1
ATOM 919 C C . ALA A 1 121 ? 15.138 2.795 -23.182 1.00 90.88 121 ALA A C 1
ATOM 921 O O . ALA A 1 121 ? 15.098 1.915 -24.043 1.00 90.88 121 ALA A O 1
ATOM 922 N N . ILE A 1 122 ? 15.060 2.506 -21.876 1.00 87.94 122 ILE A N 1
ATOM 923 C CA . ILE A 1 122 ? 14.833 1.139 -21.373 1.00 87.94 122 ILE A CA 1
ATOM 924 C C . ILE A 1 122 ? 13.470 0.623 -21.851 1.00 87.94 122 ILE A C 1
ATOM 926 O O . ILE A 1 122 ? 13.396 -0.476 -22.409 1.00 87.94 122 ILE A O 1
ATOM 930 N N . LEU A 1 123 ? 12.412 1.423 -21.680 1.00 90.50 123 LEU A N 1
ATOM 931 C CA . LEU A 1 123 ? 11.042 1.065 -22.064 1.00 90.50 123 LEU A CA 1
ATOM 932 C C . LEU A 1 123 ? 10.873 0.863 -23.577 1.00 90.50 123 LEU A C 1
ATOM 934 O O . LEU A 1 123 ? 10.099 0.006 -23.987 1.00 90.50 123 LEU A O 1
ATOM 938 N N . ALA A 1 124 ? 11.607 1.612 -24.403 1.00 91.31 124 ALA A N 1
ATOM 939 C CA . ALA A 1 124 ? 11.559 1.514 -25.864 1.00 91.31 124 ALA A CA 1
ATOM 940 C C . ALA A 1 124 ? 12.393 0.357 -26.447 1.00 91.31 124 ALA A C 1
ATOM 942 O O . ALA A 1 124 ? 12.403 0.151 -27.661 1.00 91.31 124 ALA A O 1
ATOM 943 N N . SER A 1 125 ? 13.139 -0.374 -25.617 1.00 89.50 125 SER A N 1
ATOM 944 C CA . SER A 1 125 ? 14.027 -1.429 -26.101 1.00 89.50 125 SER A CA 1
ATOM 945 C C . SER A 1 125 ? 13.292 -2.729 -26.449 1.00 89.50 125 SER A C 1
ATOM 947 O O . SER A 1 125 ? 12.152 -2.943 -26.052 1.00 89.50 125 SER A O 1
ATOM 949 N N . SER A 1 126 ? 13.950 -3.626 -27.189 1.00 87.69 126 SER A N 1
ATOM 950 C CA . SER A 1 126 ? 13.349 -4.895 -27.631 1.00 87.69 126 SER A CA 1
ATOM 951 C C . SER A 1 126 ? 13.015 -5.859 -26.487 1.00 87.69 126 SER A C 1
ATOM 953 O O . SER A 1 126 ? 12.142 -6.706 -26.638 1.00 87.69 126 SER A O 1
ATOM 955 N N . ASP A 1 127 ? 13.724 -5.747 -25.361 1.00 84.00 127 ASP A N 1
ATOM 956 C CA . ASP A 1 127 ? 13.461 -6.502 -24.134 1.00 84.00 127 ASP A CA 1
ATOM 957 C C . ASP A 1 127 ? 13.676 -5.583 -22.915 1.00 84.00 127 ASP A C 1
ATOM 959 O O . ASP A 1 127 ? 14.756 -5.573 -22.310 1.00 84.00 127 ASP A O 1
ATOM 963 N N . PRO A 1 128 ? 12.668 -4.764 -22.561 1.00 84.12 128 PRO A N 1
ATOM 964 C CA . PRO A 1 128 ? 12.772 -3.795 -21.471 1.00 84.12 128 PRO A CA 1
ATOM 965 C C . PRO A 1 128 ? 13.056 -4.439 -20.109 1.00 84.12 128 PRO A C 1
ATOM 967 O O . PRO A 1 128 ? 13.789 -3.877 -19.294 1.00 84.12 128 PRO A O 1
ATOM 970 N N . ALA A 1 129 ? 12.519 -5.641 -19.869 1.00 79.06 129 ALA A N 1
ATOM 971 C CA . ALA A 1 129 ? 12.709 -6.370 -18.617 1.00 79.06 129 ALA A CA 1
ATOM 972 C C . ALA A 1 129 ? 14.166 -6.811 -18.431 1.00 79.06 129 ALA A C 1
ATOM 974 O O . ALA A 1 129 ? 14.689 -6.735 -17.320 1.00 79.06 129 ALA A O 1
ATOM 975 N N . LYS A 1 130 ? 14.843 -7.195 -19.518 1.00 74.25 130 LYS A N 1
ATOM 976 C CA . LYS A 1 130 ? 16.273 -7.522 -19.513 1.00 74.25 130 LYS A CA 1
ATOM 977 C C . LYS A 1 130 ? 17.165 -6.276 -19.516 1.00 74.25 130 LYS A C 1
ATOM 979 O O . LYS A 1 130 ? 18.201 -6.252 -18.854 1.00 74.25 130 LYS A O 1
ATOM 984 N N . ASN A 1 131 ? 16.755 -5.212 -20.208 1.00 63.97 131 ASN A N 1
ATOM 985 C CA . ASN A 1 131 ? 17.553 -3.989 -20.356 1.00 63.97 131 ASN A CA 1
ATOM 986 C C . ASN A 1 131 ? 17.549 -3.050 -19.144 1.00 63.97 131 ASN A C 1
ATOM 988 O O . ASN A 1 131 ? 18.392 -2.151 -19.090 1.00 63.97 131 ASN A O 1
ATOM 992 N N . ARG A 1 132 ? 16.712 -3.296 -18.126 1.00 61.44 132 ARG A N 1
ATOM 993 C CA . ARG A 1 132 ? 16.797 -2.607 -16.820 1.00 61.44 132 ARG A CA 1
ATOM 994 C C . ARG A 1 132 ? 18.181 -2.715 -16.154 1.00 61.44 132 ARG A C 1
ATOM 996 O O . ARG A 1 132 ? 18.496 -1.942 -15.259 1.00 61.44 132 ARG A O 1
ATOM 1003 N N . MET A 1 133 ? 18.997 -3.680 -16.587 1.00 53.00 133 MET A N 1
ATOM 1004 C CA . MET A 1 133 ? 20.341 -3.960 -16.076 1.00 53.00 133 MET A CA 1
ATOM 1005 C C . MET A 1 133 ? 21.450 -3.079 -16.686 1.00 53.00 133 MET A C 1
ATOM 1007 O O . MET A 1 133 ? 22.546 -3.022 -16.138 1.00 53.00 133 MET A O 1
ATOM 1011 N N . ILE A 1 134 ? 21.223 -2.410 -17.826 1.00 48.81 134 ILE A N 1
ATOM 1012 C CA . ILE A 1 134 ? 22.338 -1.945 -18.682 1.00 48.81 134 ILE A CA 1
ATOM 1013 C C . ILE A 1 134 ? 22.824 -0.514 -18.375 1.00 48.81 134 ILE A C 1
ATOM 1015 O O . ILE A 1 134 ? 23.939 -0.146 -18.752 1.00 48.81 134 ILE A O 1
ATOM 1019 N N . THR A 1 135 ? 22.064 0.311 -17.657 1.00 47.47 135 THR A N 1
ATOM 1020 C CA . THR A 1 135 ? 22.352 1.759 -17.611 1.00 47.47 135 THR A CA 1
ATOM 1021 C C . THR A 1 135 ? 23.305 2.201 -16.501 1.00 47.47 135 THR A C 1
ATOM 1023 O O . THR A 1 135 ? 23.853 3.295 -16.600 1.00 47.47 135 THR A O 1
ATOM 1026 N N . SER A 1 136 ? 23.626 1.350 -15.517 1.00 42.41 136 SER A N 1
ATOM 1027 C CA . SER A 1 136 ? 24.603 1.704 -14.469 1.00 42.41 136 SER A CA 1
ATOM 1028 C C . SER A 1 136 ? 26.057 1.760 -14.967 1.00 42.41 136 SER A C 1
ATOM 1030 O O . SER A 1 136 ? 26.885 2.371 -14.300 1.00 42.41 136 SER A O 1
ATOM 1032 N N . ASN A 1 137 ? 26.389 1.139 -16.111 1.00 39.69 137 ASN A N 1
ATOM 1033 C CA . ASN A 1 137 ? 27.784 0.953 -16.555 1.00 39.69 137 ASN A CA 1
ATOM 1034 C C . ASN A 1 137 ? 28.109 1.515 -17.955 1.00 39.69 137 ASN A C 1
ATOM 1036 O O . ASN A 1 137 ? 29.205 1.287 -18.466 1.00 39.69 137 ASN A O 1
ATOM 1040 N N . ARG A 1 138 ? 27.187 2.247 -18.602 1.00 40.19 138 ARG A N 1
ATOM 1041 C CA . ARG A 1 138 ? 27.395 2.802 -19.961 1.00 40.19 138 ARG A CA 1
ATOM 1042 C C . ARG A 1 138 ? 27.516 4.327 -20.060 1.00 40.19 138 ARG A C 1
ATOM 1044 O O . ARG A 1 138 ? 27.707 4.822 -21.164 1.00 40.19 138 ARG A O 1
ATOM 1051 N N . MET A 1 139 ? 27.520 5.072 -18.954 1.00 36.66 139 MET A N 1
ATOM 1052 C CA . MET A 1 139 ? 27.834 6.517 -18.968 1.00 36.66 139 MET A CA 1
ATOM 1053 C C . MET A 1 139 ? 29.341 6.821 -18.835 1.00 36.66 139 MET A C 1
ATOM 1055 O O . MET A 1 139 ? 29.722 7.873 -18.341 1.00 36.66 139 MET A O 1
ATOM 1059 N N . GLY A 1 140 ? 30.210 5.900 -19.273 1.00 32.94 140 GLY A N 1
ATOM 1060 C CA . GLY A 1 140 ? 31.670 6.087 -19.296 1.00 32.94 140 GLY A CA 1
ATOM 1061 C C . GLY A 1 140 ? 32.344 5.755 -20.633 1.00 32.94 140 GLY A C 1
ATOM 1062 O O . GLY A 1 140 ? 33.564 5.667 -20.678 1.00 32.94 140 GLY A O 1
ATOM 1063 N N . LYS A 1 141 ? 31.584 5.517 -21.713 1.00 28.84 141 LYS A N 1
ATOM 1064 C CA . LYS A 1 141 ? 32.137 5.187 -23.045 1.00 28.84 141 LYS A CA 1
ATOM 1065 C C . LYS A 1 141 ? 31.408 5.885 -24.198 1.00 28.84 141 LYS A C 1
ATOM 1067 O O . LYS A 1 141 ? 31.114 5.271 -25.217 1.00 28.84 141 LYS A O 1
ATOM 1072 N N . TRP A 1 142 ? 31.127 7.170 -24.016 1.00 31.31 142 TRP A N 1
ATOM 1073 C CA . TRP A 1 142 ? 30.789 8.086 -25.108 1.00 31.31 142 TRP A CA 1
ATOM 1074 C C . TRP A 1 142 ? 31.535 9.408 -24.916 1.00 31.31 142 TRP A C 1
ATOM 1076 O O . TRP A 1 142 ? 30.909 10.448 -24.764 1.00 31.31 142 TRP A O 1
ATOM 1086 N N . LEU A 1 143 ? 32.865 9.316 -24.861 1.00 32.69 143 LEU A N 1
ATOM 1087 C CA . LEU A 1 143 ? 33.860 10.318 -25.251 1.00 32.69 143 LEU A CA 1
ATOM 1088 C C . LEU A 1 143 ? 35.140 9.558 -25.620 1.00 32.69 143 LEU A C 1
ATOM 1090 O O . LEU A 1 143 ? 35.493 8.633 -24.852 1.00 32.69 143 LEU A O 1
#

Solvent-accessible surface area (backbone atoms only — not comparable to full-atom values): 8457 Å² total; per-residue (Å²): 120,59,71,47,82,50,70,56,95,90,37,70,42,38,37,35,37,42,91,87,73,81,50,72,46,77,56,79,47,63,50,98,85,68,48,55,52,42,59,53,47,32,42,62,73,54,51,46,56,54,50,49,54,52,48,51,53,62,68,72,47,84,55,36,66,38,58,40,93,81,22,85,38,78,42,80,39,81,43,41,59,84,56,92,48,79,55,50,75,80,48,65,58,69,54,28,73,71,38,49,27,17,41,36,35,36,74,38,43,80,85,50,93,62,15,44,62,51,36,50,53,30,67,72,40,99,50,34,53,70,43,69,44,57,64,83,78,57,89,79,74,90,124

InterPro domains:
  IPR009094 Disulphide bond isomerase DsbC/G, N-terminal domain superfamily [G3DSA:3.10.450.70] (1-46)
  IPR009094 Disulphide bond isomerase DsbC/G, N-terminal domain superfamily [SSF54423] (1-34)
  IPR018950 Disulphide bond isomerase, DsbC/G, N-terminal [PF10411] (1-39)
  IPR036249 Thioredoxin-like superfamily [SSF52833] (41-131)
  IPR051470 Thiol:disulfide interchange protein [PTHR35272] (1-131)